Protein AF-A0A507DHE9-F1 (afdb_monomer)

Nearest PDB structures (foldseek):
  9j5g-assembly1_A  TM=7.422E-01  e=2.675E-01  Pyricularia oryzae
  7brn-assembly1_A  TM=7.111E-01  e=5.069E-01  Saccharomyces cerevisiae S288C
  3vh3-assembly1_B  TM=7.421E-01  e=7.231E-01  Saccharomyces cerevisiae S288C
  2zpn-assembly4_D  TM=7.283E-01  e=9.607E-01  Saccharomyces cerevisiae
  7lsw-assembly4_F  TM=7.585E-01  e=1.821E+00  Homo sapiens

Radius of gyration: 14.35 Å; Cα contacts (8 Å, |Δi|>4): 67; chains: 1; bounding box: 41×33×29 Å

Sequence (83 aa):
MEEVCTPAQYRASSSMKHTYSEKSRTLEAALHGILRNDLETLDFQRMARLHGIRILPETPISYLSINLSYPDNFLHLVIFLHS

Organism: NCBI:txid286115

InterPro domains:
  IPR048318 Autophagy protein ATG5, UblB domain [PF04106] (16-79)

pLDDT: mean 72.42, std 19.85, range [35.72, 96.44]

Secondary structure (DSSP, 8-state):
---------------------S-PPBHHHHHHHHHTTTTTT--HHHHEEETTEE--TTSBHHHHHHHS--TTS---EEE----

Solvent-accessible surface area (backbone atoms only — not comparable to full-atom values): 5623 Å² total; per-residue (Å²): 137,84,90,76,90,74,96,76,84,85,90,75,95,69,98,67,87,74,75,83,57,88,79,68,56,22,41,46,64,48,47,56,68,70,54,71,79,82,52,94,79,60,60,52,65,81,24,39,26,47,92,85,40,73,48,65,42,78,44,38,41,69,58,44,52,74,74,59,33,47,99,85,72,45,68,65,73,46,73,61,89,76,134

Structure (mmCIF, N/CA/C/O backbone):
data_AF-A0A507DHE9-F1
#
_entry.id   AF-A0A507DHE9-F1
#
loop_
_atom_site.group_PDB
_atom_site.id
_atom_site.type_symbol
_atom_site.label_atom_id
_atom_site.label_alt_id
_atom_site.label_comp_id
_atom_site.label_asym_id
_atom_site.label_entity_id
_atom_site.label_seq_id
_atom_site.pdbx_PDB_ins_code
_atom_site.Cartn_x
_atom_site.Cartn_y
_atom_site.Cartn_z
_atom_site.occupancy
_atom_site.B_iso_or_equiv
_atom_site.auth_seq_id
_atom_site.auth_comp_id
_atom_site.auth_asym_id
_atom_site.auth_atom_id
_atom_site.pdbx_PDB_model_num
ATOM 1 N N . MET A 1 1 ? 7.132 -16.015 12.959 1.00 35.72 1 MET A N 1
ATOM 2 C CA . MET A 1 1 ? 8.358 -15.307 12.549 1.00 35.72 1 MET A CA 1
ATOM 3 C C . MET A 1 1 ? 7.895 -14.279 11.534 1.00 35.72 1 MET A C 1
ATOM 5 O O . MET A 1 1 ? 7.503 -14.672 10.446 1.00 35.72 1 MET A O 1
ATOM 9 N N . GLU A 1 2 ? 7.714 -13.030 11.957 1.00 38.50 2 GLU A N 1
ATOM 10 C CA . GLU A 1 2 ? 7.156 -11.967 11.111 1.00 38.50 2 GLU A CA 1
ATOM 11 C C . GLU A 1 2 ? 8.317 -11.278 10.384 1.00 38.50 2 GLU A C 1
ATOM 13 O O . GLU A 1 2 ? 9.191 -10.700 11.027 1.00 38.50 2 GLU A O 1
ATOM 18 N N . GLU A 1 3 ? 8.375 -11.403 9.056 1.00 41.38 3 GLU A N 1
ATOM 19 C CA . GLU A 1 3 ? 9.359 -10.689 8.238 1.00 41.38 3 GLU A CA 1
ATOM 20 C C . GLU A 1 3 ? 8.945 -9.221 8.118 1.00 41.38 3 GLU A C 1
ATOM 22 O O . GLU A 1 3 ? 7.995 -8.870 7.420 1.00 41.38 3 GLU A O 1
ATOM 27 N N . VAL A 1 4 ? 9.669 -8.360 8.829 1.00 42.34 4 VAL A N 1
ATOM 28 C CA . VAL A 1 4 ? 9.577 -6.904 8.714 1.00 42.34 4 VAL A CA 1
ATOM 29 C C . VAL A 1 4 ? 10.728 -6.447 7.824 1.00 42.34 4 VAL A C 1
ATOM 31 O O . VAL A 1 4 ? 11.896 -6.605 8.176 1.00 42.34 4 VAL A O 1
ATOM 34 N N . CYS A 1 5 ? 10.410 -5.895 6.654 1.00 42.09 5 CYS A N 1
ATOM 35 C CA . CYS A 1 5 ? 11.416 -5.348 5.748 1.00 42.09 5 CYS A CA 1
ATOM 36 C C . CYS A 1 5 ? 11.930 -4.008 6.299 1.00 42.09 5 CYS A C 1
ATOM 38 O O . CYS A 1 5 ? 11.155 -3.065 6.461 1.00 42.09 5 CYS A O 1
ATOM 40 N N . THR A 1 6 ? 13.228 -3.920 6.603 1.00 51.78 6 THR A N 1
ATOM 41 C CA . THR A 1 6 ? 13.887 -2.679 7.033 1.00 51.78 6 THR A CA 1
ATOM 42 C C . THR A 1 6 ? 14.627 -2.023 5.860 1.00 51.78 6 THR A C 1
ATOM 44 O O . THR A 1 6 ? 15.2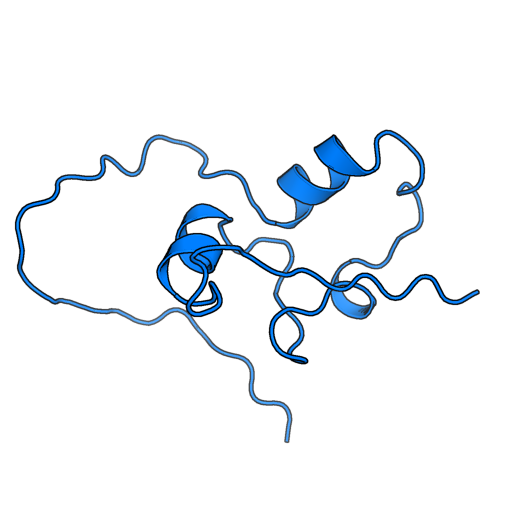30 -2.718 5.038 1.00 51.78 6 THR A O 1
ATOM 47 N N . PRO A 1 7 ? 14.615 -0.681 5.743 1.00 46.41 7 PRO A N 1
ATOM 48 C CA . PRO A 1 7 ? 15.189 0.003 4.593 1.00 46.41 7 PRO A CA 1
ATOM 49 C C . PRO A 1 7 ? 16.694 0.224 4.800 1.00 46.41 7 PRO A C 1
ATOM 51 O O . PRO A 1 7 ? 17.131 1.303 5.199 1.00 46.41 7 PRO A O 1
ATOM 54 N N . ALA A 1 8 ? 17.507 -0.796 4.522 1.00 52.56 8 ALA A N 1
ATOM 55 C CA . ALA A 1 8 ? 18.961 -0.665 4.485 1.00 52.56 8 ALA A CA 1
ATOM 56 C C . ALA A 1 8 ? 19.486 -0.715 3.037 1.00 52.56 8 ALA A C 1
ATOM 58 O O . ALA A 1 8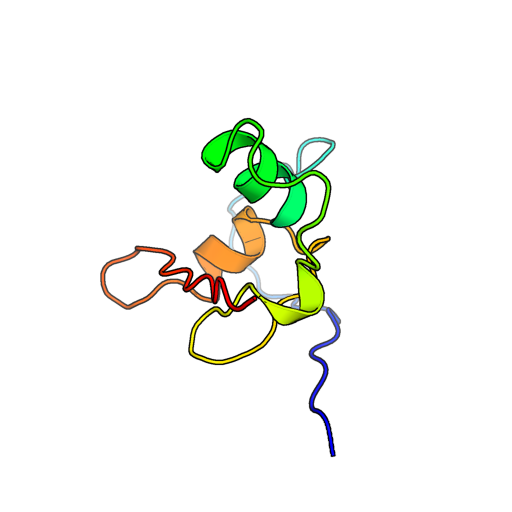 ? 19.584 -1.768 2.423 1.00 52.56 8 ALA A O 1
ATOM 59 N N . GLN A 1 9 ? 19.841 0.476 2.539 1.00 52.28 9 GLN A N 1
ATOM 60 C CA . GLN A 1 9 ? 20.927 0.768 1.591 1.00 52.28 9 GLN A CA 1
ATOM 61 C C . GLN A 1 9 ? 20.991 -0.033 0.275 1.00 52.28 9 GLN A C 1
ATOM 63 O O . GLN A 1 9 ? 21.644 -1.068 0.193 1.00 52.28 9 GLN A O 1
ATOM 68 N N . TYR A 1 10 ? 20.499 0.566 -0.816 1.00 50.12 10 TYR A N 1
ATOM 69 C CA . TYR A 1 10 ? 20.893 0.172 -2.173 1.00 50.12 10 TYR A CA 1
ATOM 70 C C . TYR A 1 10 ? 21.679 1.284 -2.870 1.00 50.12 10 TYR A C 1
ATOM 72 O O . TYR A 1 10 ? 21.156 2.330 -3.252 1.00 50.12 10 TYR A O 1
ATOM 80 N N . ARG A 1 11 ? 22.979 1.020 -3.034 1.00 55.41 11 ARG A N 1
ATOM 81 C CA . ARG A 1 11 ? 23.895 1.722 -3.933 1.00 55.41 11 ARG A CA 1
ATOM 82 C C . ARG A 1 11 ? 23.828 1.012 -5.286 1.00 55.41 11 ARG A C 1
ATOM 84 O O . ARG A 1 11 ? 24.451 -0.030 -5.452 1.00 55.41 11 ARG A O 1
ATOM 91 N N . ALA A 1 12 ? 23.096 1.573 -6.243 1.00 39.84 12 ALA A N 1
ATOM 92 C CA . ALA A 1 12 ? 23.187 1.172 -7.643 1.00 39.84 12 ALA A CA 1
ATOM 93 C C . ALA A 1 12 ? 23.168 2.415 -8.537 1.00 39.84 12 ALA A C 1
ATOM 95 O O . ALA A 1 12 ? 22.256 3.237 -8.503 1.00 39.84 12 ALA A O 1
ATOM 96 N N . SER A 1 13 ? 24.253 2.558 -9.287 1.00 47.75 13 SER A N 1
ATOM 97 C CA . SER A 1 13 ? 24.555 3.654 -10.192 1.00 47.75 13 SER A CA 1
ATOM 98 C C . SER A 1 13 ? 23.637 3.643 -11.416 1.00 47.75 13 SER A C 1
ATOM 100 O O . SER A 1 13 ? 23.762 2.778 -12.277 1.00 47.75 13 SER A O 1
ATOM 102 N N . SER A 1 14 ? 22.775 4.647 -11.548 1.00 39.34 14 SER A N 1
ATOM 103 C CA . SER A 1 14 ? 22.466 5.280 -12.834 1.00 39.34 14 SER A CA 1
ATOM 104 C C . SER A 1 14 ? 21.747 6.600 -12.610 1.00 39.34 14 SER A C 1
ATOM 106 O O . SER A 1 14 ? 20.902 6.751 -11.734 1.00 39.34 14 SER A O 1
ATOM 108 N N . SER A 1 15 ? 22.176 7.583 -13.386 1.00 42.47 15 SER A N 1
ATOM 109 C CA . SER A 1 15 ? 21.818 8.988 -13.299 1.00 42.47 15 SER A CA 1
ATOM 110 C C . SER A 1 15 ? 20.332 9.233 -13.588 1.00 42.47 15 SER A C 1
ATOM 112 O O . SER A 1 15 ? 19.964 9.635 -14.686 1.00 42.47 15 SER A O 1
ATOM 114 N N . MET A 1 16 ? 19.487 9.093 -12.572 1.00 41.75 16 MET A N 1
ATOM 115 C CA . MET A 1 16 ? 18.276 9.895 -12.431 1.00 41.75 16 MET A CA 1
ATOM 116 C C . MET A 1 16 ? 18.349 10.560 -11.065 1.00 41.75 16 MET A C 1
ATOM 118 O O . MET A 1 16 ? 18.094 9.946 -10.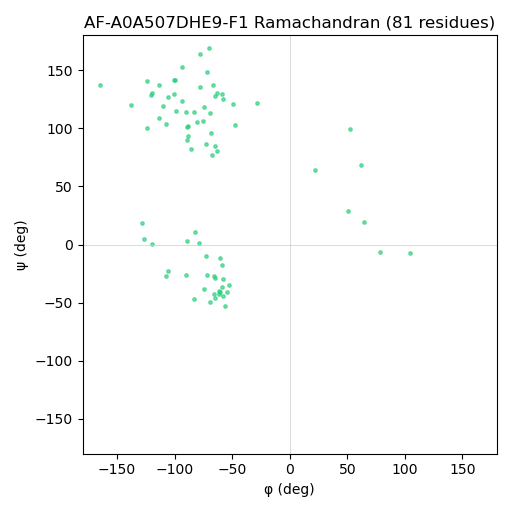032 1.00 41.75 16 MET A O 1
ATOM 122 N N . LYS A 1 17 ? 18.748 11.836 -11.057 1.00 43.38 17 LYS A N 1
ATOM 123 C CA . LYS A 1 17 ? 18.601 12.706 -9.890 1.00 43.38 17 LYS A CA 1
ATOM 124 C C . LYS A 1 17 ? 17.104 12.946 -9.676 1.00 43.38 17 LYS A C 1
ATOM 126 O O . LYS A 1 17 ? 16.593 14.003 -10.025 1.00 43.38 17 LYS A O 1
ATOM 131 N N . HIS A 1 18 ? 16.399 11.963 -9.121 1.00 45.41 18 HIS A N 1
ATOM 132 C CA . HIS A 1 18 ? 15.186 12.254 -8.376 1.00 45.41 18 HIS A CA 1
ATOM 133 C C . HIS A 1 18 ? 15.658 12.981 -7.125 1.00 45.41 18 HIS A C 1
ATOM 135 O O . HIS A 1 18 ? 16.138 12.378 -6.166 1.00 45.41 18 HIS A O 1
ATOM 141 N N . THR A 1 19 ? 15.610 14.306 -7.187 1.00 40.41 19 THR A N 1
ATOM 142 C CA . THR A 1 19 ? 15.548 15.149 -6.005 1.00 40.41 19 THR A CA 1
ATOM 143 C C . THR A 1 19 ? 14.461 14.561 -5.111 1.00 40.41 19 THR A C 1
ATOM 145 O O . THR A 1 19 ? 13.272 14.693 -5.394 1.00 40.41 19 THR A O 1
ATOM 148 N N . TYR A 1 20 ? 14.872 13.842 -4.062 1.00 48.06 20 TYR A N 1
ATOM 149 C CA . TYR A 1 20 ? 14.026 13.522 -2.919 1.00 48.06 20 TYR A CA 1
ATOM 150 C C . TYR A 1 20 ? 13.676 14.865 -2.276 1.00 48.06 20 TYR A C 1
ATOM 152 O O . TYR A 1 20 ? 14.361 15.350 -1.381 1.00 48.06 20 TYR A O 1
ATOM 160 N N . SER A 1 21 ? 12.687 15.536 -2.860 1.00 45.34 21 SER A N 1
ATOM 161 C CA . SER A 1 21 ? 12.145 16.783 -2.358 1.00 45.34 21 SER A CA 1
ATOM 162 C C . SER A 1 21 ? 11.456 16.492 -1.030 1.00 45.34 21 SER A C 1
ATOM 164 O O . SER A 1 21 ? 10.804 15.462 -0.849 1.00 45.34 21 SER A O 1
ATOM 166 N N . GLU A 1 22 ? 11.703 17.401 -0.100 1.00 51.19 22 GLU A N 1
ATOM 167 C CA . GLU A 1 22 ? 11.131 17.526 1.230 1.00 51.19 22 GLU A CA 1
ATOM 168 C C . GLU A 1 22 ? 9.700 16.960 1.327 1.00 51.19 22 GLU A C 1
ATOM 170 O O . GLU A 1 22 ? 8.787 17.383 0.623 1.00 51.19 22 GLU A O 1
ATOM 175 N N . LYS A 1 23 ? 9.523 15.991 2.236 1.00 60.03 23 LYS A N 1
ATOM 176 C CA . LYS A 1 23 ? 8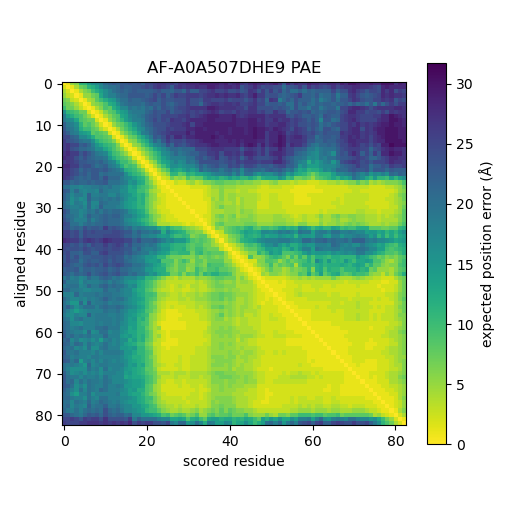.272 15.271 2.544 1.00 60.03 23 LYS A CA 1
ATOM 177 C C . LYS A 1 23 ? 7.685 14.471 1.376 1.00 60.03 23 LYS A C 1
ATOM 179 O O . LYS A 1 23 ? 6.572 14.718 0.914 1.00 60.03 23 LYS A O 1
ATOM 184 N N . SER A 1 24 ? 8.381 13.409 0.978 1.00 69.56 24 SER A N 1
ATOM 185 C CA . SER A 1 24 ? 7.762 12.311 0.229 1.00 69.56 24 SER A CA 1
ATOM 186 C C . SER A 1 24 ? 6.479 11.841 0.928 1.00 69.56 24 SER A C 1
ATOM 188 O O . SER A 1 24 ? 6.509 11.431 2.088 1.00 69.56 24 SER A O 1
ATOM 190 N N . ARG A 1 25 ? 5.349 11.925 0.214 1.00 87.81 25 ARG A N 1
ATOM 191 C CA . ARG A 1 25 ? 4.022 11.535 0.709 1.00 87.81 25 ARG A CA 1
ATOM 192 C C . ARG A 1 25 ? 4.034 10.068 1.151 1.00 87.81 25 ARG A C 1
ATOM 194 O O . ARG A 1 25 ? 4.409 9.192 0.368 1.00 87.81 25 ARG A O 1
ATOM 201 N N . THR A 1 26 ? 3.630 9.816 2.392 1.00 91.50 26 THR A N 1
ATOM 202 C CA . THR A 1 26 ? 3.542 8.471 2.979 1.00 91.50 26 THR A CA 1
ATOM 203 C C . THR A 1 26 ? 2.287 7.735 2.504 1.00 91.50 26 THR A C 1
ATOM 205 O O . THR A 1 26 ? 1.362 8.356 1.965 1.00 91.50 26 THR A O 1
ATOM 208 N N . LEU A 1 27 ? 2.247 6.413 2.692 1.00 88.88 27 LEU A N 1
ATOM 209 C CA . LEU A 1 27 ? 1.071 5.588 2.409 1.00 88.88 27 LEU A CA 1
ATOM 210 C C . LEU A 1 27 ? -0.150 6.064 3.204 1.00 88.88 27 LEU A C 1
ATOM 212 O O . LEU A 1 27 ? -1.224 6.233 2.632 1.00 88.88 27 LEU A O 1
ATOM 216 N N . GLU A 1 28 ? 0.036 6.368 4.485 1.00 86.81 28 GLU A N 1
ATOM 217 C CA . GLU A 1 28 ? -0.992 6.934 5.363 1.00 86.81 28 GLU A CA 1
ATOM 218 C C . GLU A 1 28 ? -1.578 8.234 4.797 1.00 86.81 28 GLU A C 1
ATOM 220 O O . GLU A 1 28 ? -2.784 8.345 4.581 1.00 86.81 28 GLU A O 1
ATOM 225 N N . ALA A 1 29 ? -0.723 9.201 4.448 1.00 86.94 29 ALA A N 1
ATOM 226 C CA . ALA A 1 29 ? -1.160 10.477 3.881 1.00 86.94 29 ALA A CA 1
ATOM 227 C C . ALA A 1 29 ? -1.821 10.316 2.497 1.00 86.94 29 ALA A C 1
ATOM 229 O O . ALA A 1 29 ? -2.639 11.143 2.068 1.00 86.94 29 ALA A O 1
ATOM 230 N N . ALA A 1 30 ? -1.453 9.279 1.745 1.00 87.62 30 ALA A N 1
ATOM 231 C CA . ALA A 1 30 ? -2.134 8.929 0.507 1.00 87.62 30 ALA A CA 1
ATOM 232 C C . ALA A 1 30 ? -3.540 8.403 0.764 1.00 87.62 30 ALA A C 1
ATOM 234 O O . ALA A 1 30 ? -4.493 8.923 0.180 1.00 87.62 30 ALA A O 1
ATOM 235 N N . LEU A 1 31 ? -3.670 7.457 1.687 1.00 84.50 31 LEU A N 1
ATOM 236 C CA . LEU A 1 31 ? -4.944 6.848 2.029 1.00 84.50 31 LEU A CA 1
ATOM 237 C C . LEU A 1 31 ? -5.911 7.835 2.678 1.00 84.50 31 LEU A C 1
ATOM 239 O O . LEU A 1 31 ? -7.060 7.894 2.249 1.00 84.50 31 LEU A O 1
ATOM 243 N N . HIS A 1 32 ? -5.446 8.687 3.597 1.00 83.00 32 HIS A N 1
ATOM 244 C CA . HIS A 1 32 ? -6.251 9.785 4.144 1.00 83.00 32 HIS A CA 1
ATOM 245 C C . HIS A 1 32 ? -6.821 10.699 3.057 1.00 83.00 32 HIS A C 1
ATOM 247 O O . HIS A 1 32 ? -7.985 11.089 3.120 1.00 83.00 32 HIS A O 1
ATOM 253 N N . GLY A 1 33 ? -6.032 11.009 2.023 1.00 83.38 33 GLY A N 1
ATOM 254 C CA . GLY A 1 33 ? -6.501 11.837 0.910 1.00 83.38 33 GLY A CA 1
ATOM 255 C C . GLY A 1 33 ? -7.505 11.139 -0.018 1.00 83.38 33 GLY A C 1
ATOM 256 O O . GLY A 1 33 ? -8.300 11.821 -0.666 1.00 83.38 33 GLY A O 1
ATOM 257 N N . ILE A 1 34 ? -7.466 9.806 -0.103 1.00 83.69 34 ILE A N 1
ATOM 258 C CA . ILE A 1 34 ? -8.370 9.003 -0.945 1.00 83.69 34 ILE A CA 1
ATOM 259 C C . ILE A 1 34 ? -9.695 8.753 -0.224 1.00 83.69 34 ILE A C 1
ATOM 261 O O . ILE A 1 34 ? -10.755 8.964 -0.803 1.00 83.69 34 ILE A O 1
ATOM 265 N N . LEU A 1 35 ? -9.627 8.350 1.042 1.00 80.06 35 LEU A N 1
ATOM 266 C CA . LEU A 1 35 ? -10.778 7.910 1.831 1.00 80.06 35 LEU A CA 1
ATOM 267 C C . LEU A 1 35 ? -11.481 9.057 2.579 1.00 80.06 35 LEU A C 1
ATOM 269 O O . LEU A 1 35 ? -12.415 8.794 3.324 1.00 80.06 35 LEU A O 1
ATOM 273 N N . ARG A 1 36 ? -11.025 10.310 2.395 1.00 66.94 36 ARG A N 1
ATOM 274 C CA . ARG A 1 36 ? -11.704 11.587 2.717 1.00 66.94 36 ARG A CA 1
ATOM 275 C C . ARG A 1 36 ? -12.823 11.489 3.779 1.00 66.94 36 ARG A C 1
ATOM 277 O O . ARG A 1 36 ? -13.966 11.798 3.457 1.00 66.94 36 ARG A O 1
ATOM 284 N N . ASN A 1 37 ? -12.475 11.136 5.021 1.00 58.88 37 ASN A N 1
ATOM 285 C CA . ASN A 1 37 ? -13.316 11.136 6.242 1.00 58.88 37 ASN A CA 1
ATOM 286 C C . ASN A 1 37 ? -13.828 9.783 6.781 1.00 58.88 37 ASN A C 1
ATOM 288 O O . ASN A 1 37 ? -14.280 9.766 7.920 1.00 58.88 37 ASN A O 1
ATOM 292 N N . ASP A 1 38 ? -13.657 8.647 6.100 1.00 59.12 38 ASP A N 1
ATOM 293 C CA . ASP A 1 38 ? -14.078 7.336 6.658 1.00 59.12 38 ASP A CA 1
ATOM 294 C C . ASP A 1 38 ? -13.045 6.709 7.629 1.00 59.12 38 ASP A C 1
ATOM 296 O O . ASP A 1 38 ? -13.137 5.544 8.006 1.00 59.12 38 ASP A O 1
ATOM 300 N N . LEU A 1 39 ? -12.021 7.474 8.025 1.00 57.56 39 LEU A N 1
ATOM 301 C CA . LEU A 1 39 ? -10.735 6.967 8.527 1.00 57.56 39 LEU A CA 1
ATOM 302 C C . LEU A 1 39 ? -10.363 7.367 9.953 1.00 57.56 39 LEU A C 1
ATOM 304 O O . LEU A 1 39 ? -9.290 6.974 10.401 1.00 57.56 39 LEU A O 1
ATOM 308 N N . GLU A 1 40 ? -11.188 8.121 10.683 1.00 58.34 40 GLU A N 1
ATOM 309 C CA . GLU A 1 40 ? -10.825 8.540 12.052 1.00 58.34 40 GLU A CA 1
ATOM 310 C C . GLU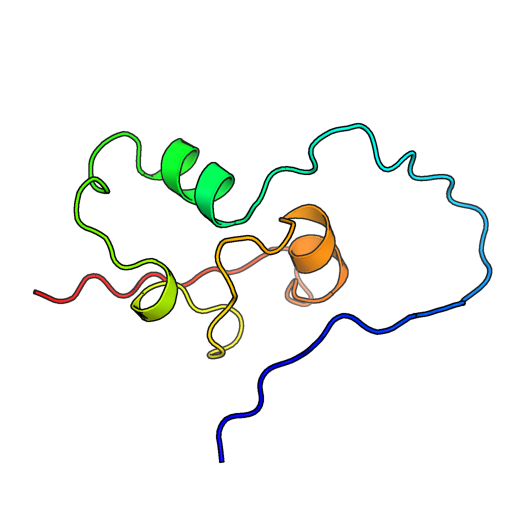 A 1 40 ? -10.597 7.351 13.012 1.00 58.34 40 GLU A C 1
ATOM 312 O O . GLU A 1 40 ? -10.051 7.524 14.097 1.00 58.34 40 GLU A O 1
ATOM 317 N N . THR A 1 41 ? -10.963 6.131 12.602 1.00 57.75 41 THR A N 1
ATOM 318 C CA . THR A 1 41 ? -10.854 4.895 13.393 1.00 57.75 41 THR A CA 1
ATOM 319 C C . THR A 1 41 ? -10.105 3.751 12.699 1.00 57.75 41 THR A C 1
ATOM 321 O O . THR A 1 41 ? -10.032 2.650 13.247 1.00 57.75 41 THR A O 1
ATOM 324 N N . LEU A 1 42 ? -9.542 3.966 11.506 1.00 64.81 42 LEU A N 1
ATOM 325 C CA . LEU A 1 42 ? -8.950 2.881 10.719 1.00 64.81 42 LEU A CA 1
ATOM 326 C C . LEU A 1 42 ? -7.507 2.591 11.176 1.00 64.81 42 LEU A C 1
ATOM 328 O O . LEU A 1 42 ? -6.601 3.404 11.007 1.00 64.81 42 LEU A O 1
ATOM 332 N N . ASP A 1 43 ? -7.285 1.398 11.737 1.00 71.38 43 ASP A N 1
ATOM 333 C CA . ASP A 1 43 ? -5.947 0.876 12.042 1.00 71.38 43 ASP A CA 1
ATOM 334 C C . ASP A 1 43 ? -5.241 0.478 10.733 1.00 71.38 43 ASP A C 1
ATOM 336 O O . ASP A 1 43 ? -5.294 -0.668 10.267 1.00 71.38 43 ASP A O 1
ATOM 340 N N . PHE A 1 44 ? -4.582 1.460 10.112 1.00 67.25 44 PHE A N 1
ATOM 341 C CA . PHE A 1 44 ? -3.887 1.306 8.834 1.00 67.25 44 PHE A CA 1
ATOM 342 C C . PHE A 1 44 ? -2.891 0.148 8.808 1.00 67.25 44 PHE A C 1
ATOM 344 O O . PHE A 1 44 ? -2.769 -0.518 7.776 1.00 67.25 44 PHE A O 1
ATOM 351 N N . GLN A 1 45 ? -2.211 -0.125 9.928 1.00 62.75 45 GLN A N 1
ATOM 352 C CA . GLN A 1 45 ? -1.239 -1.217 10.011 1.00 62.75 45 GLN A CA 1
ATOM 353 C C . GLN A 1 45 ? -1.896 -2.589 9.850 1.00 62.75 45 GLN A C 1
ATOM 355 O O . GLN A 1 45 ? -1.262 -3.537 9.373 1.00 62.75 45 GLN A O 1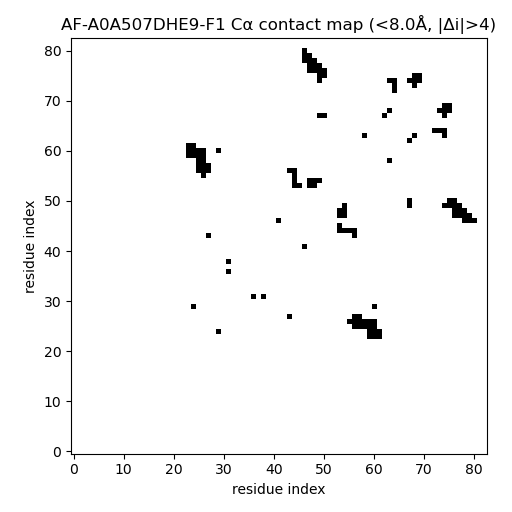
ATOM 360 N N . ARG A 1 46 ? -3.168 -2.724 10.235 1.00 67.06 46 ARG A N 1
ATOM 361 C CA . ARG A 1 46 ? -3.906 -3.986 10.113 1.00 67.06 46 ARG A CA 1
ATOM 362 C C . ARG A 1 46 ? -4.631 -4.138 8.783 1.00 67.06 46 ARG A C 1
ATOM 364 O O . ARG A 1 46 ? -4.848 -5.277 8.363 1.00 67.06 46 ARG A O 1
ATOM 371 N N . MET A 1 47 ? -4.985 -3.033 8.131 1.00 72.62 47 MET A N 1
ATOM 372 C CA . MET A 1 47 ? -6.018 -3.038 7.091 1.00 72.62 47 MET A CA 1
ATOM 373 C C . MET A 1 47 ? -5.483 -2.883 5.672 1.00 72.62 47 MET A C 1
ATOM 375 O O . MET A 1 47 ? -6.109 -3.395 4.747 1.00 72.62 47 MET A O 1
ATOM 379 N N . ALA A 1 48 ? -4.333 -2.240 5.477 1.00 82.19 48 ALA A N 1
ATOM 380 C CA . ALA A 1 48 ? -3.763 -2.042 4.150 1.00 82.19 48 ALA A CA 1
ATOM 381 C C . ALA A 1 48 ? -2.771 -3.161 3.794 1.00 82.19 48 ALA A C 1
ATOM 383 O O . ALA A 1 48 ? -1.786 -3.390 4.502 1.00 82.19 48 ALA A O 1
ATOM 384 N N . ARG A 1 49 ? -3.011 -3.849 2.670 1.00 88.44 49 ARG A N 1
ATOM 385 C CA . ARG A 1 49 ? -2.073 -4.827 2.106 1.00 88.44 49 ARG A CA 1
ATOM 386 C C . ARG A 1 49 ? -1.704 -4.506 0.666 1.00 88.44 49 ARG A C 1
ATOM 388 O O . ARG A 1 49 ? -2.557 -4.165 -0.149 1.00 88.44 49 ARG A O 1
ATOM 395 N N . LEU A 1 50 ? -0.432 -4.710 0.357 1.00 90.31 50 LEU A N 1
ATOM 396 C CA . LEU A 1 50 ? 0.144 -4.676 -0.986 1.00 90.31 50 LEU A CA 1
ATOM 397 C C . LEU A 1 50 ? 0.760 -6.041 -1.241 1.00 90.31 50 LEU A C 1
ATOM 399 O O . LEU A 1 50 ? 1.484 -6.529 -0.384 1.00 90.31 50 LEU A O 1
ATOM 403 N N . HIS A 1 51 ? 0.439 -6.697 -2.359 1.00 90.38 51 HIS A N 1
ATOM 404 C CA . HIS A 1 51 ? 0.920 -8.067 -2.638 1.00 90.38 51 HIS A CA 1
ATOM 405 C C . HIS A 1 51 ? 0.678 -9.072 -1.492 1.00 90.38 51 HIS A C 1
ATOM 407 O O . HIS A 1 51 ? 1.444 -10.007 -1.289 1.00 90.38 51 HIS A O 1
ATOM 413 N N . GLY A 1 52 ? -0.371 -8.867 -0.688 1.00 88.94 52 GLY A N 1
ATOM 414 C CA . GLY A 1 52 ? -0.681 -9.707 0.476 1.00 88.94 52 GLY A CA 1
ATOM 415 C C . GLY A 1 52 ? 0.154 -9.439 1.739 1.00 88.94 52 GLY A C 1
ATOM 416 O O . GLY A 1 52 ? -0.195 -9.972 2.800 1.00 88.94 52 GLY A O 1
ATOM 417 N N . ILE A 1 53 ? 1.176 -8.577 1.678 1.00 89.19 53 ILE A N 1
ATOM 418 C CA . ILE A 1 53 ? 1.992 -8.171 2.833 1.00 89.19 53 ILE A CA 1
ATOM 419 C C . ILE A 1 53 ? 1.463 -6.891 3.483 1.00 89.19 53 ILE A C 1
ATOM 421 O O . ILE A 1 53 ? 0.821 -6.059 2.836 1.00 89.19 53 ILE A O 1
ATOM 425 N N . ARG A 1 54 ? 1.729 -6.740 4.785 1.00 88.50 54 ARG A N 1
ATOM 426 C CA . ARG A 1 54 ? 1.454 -5.499 5.519 1.00 88.50 54 ARG A CA 1
ATOM 427 C C . ARG A 1 54 ? 2.539 -4.481 5.208 1.00 88.50 54 ARG A C 1
ATOM 429 O O . ARG A 1 54 ? 3.719 -4.820 5.223 1.00 88.50 54 ARG A O 1
ATOM 436 N N . ILE A 1 55 ? 2.130 -3.243 4.962 1.00 88.81 55 ILE A N 1
ATOM 437 C CA . ILE A 1 55 ? 3.044 -2.134 4.697 1.00 88.81 55 ILE A CA 1
ATOM 438 C C . ILE A 1 55 ? 2.944 -1.130 5.833 1.00 88.81 55 ILE A C 1
ATOM 440 O O . ILE A 1 55 ? 1.850 -0.806 6.293 1.00 88.81 55 ILE A O 1
ATOM 444 N N . LEU A 1 56 ? 4.098 -0.634 6.270 1.00 88.25 56 LEU A N 1
ATOM 445 C CA . LEU A 1 56 ? 4.166 0.407 7.282 1.00 88.25 56 LEU A CA 1
ATOM 446 C C . LEU A 1 56 ? 3.540 1.708 6.735 1.00 88.25 56 LEU A C 1
ATOM 448 O O . LEU A 1 56 ? 3.933 2.136 5.642 1.00 88.25 56 LEU A O 1
ATOM 452 N N . PRO A 1 57 ? 2.579 2.339 7.435 1.00 87.19 57 PRO A N 1
ATOM 453 C CA . PRO A 1 57 ? 1.874 3.531 6.952 1.00 87.19 57 PRO A CA 1
ATOM 454 C C . PRO A 1 57 ? 2.799 4.717 6.629 1.00 87.19 57 PRO 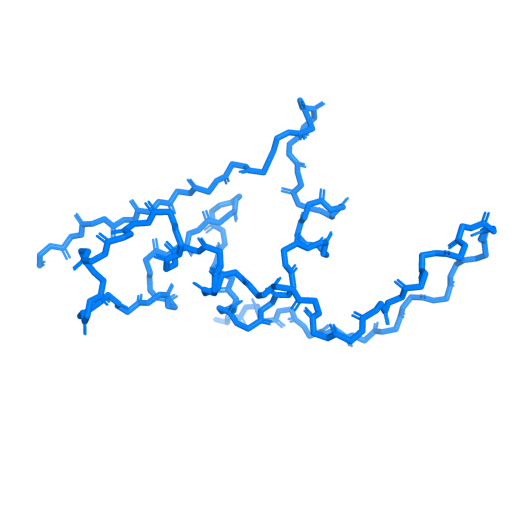A C 1
ATOM 456 O O . PRO A 1 57 ? 2.529 5.488 5.705 1.00 87.19 57 PRO A O 1
ATOM 459 N N . GLU A 1 58 ? 3.932 4.823 7.322 1.00 89.75 58 GLU A N 1
ATOM 460 C CA . GLU A 1 58 ? 4.979 5.823 7.106 1.00 89.75 58 GLU A CA 1
ATOM 461 C C . GLU A 1 58 ? 5.806 5.591 5.829 1.00 89.75 58 GLU A C 1
ATOM 463 O O . GLU A 1 58 ? 6.570 6.470 5.419 1.00 89.75 58 GLU A O 1
ATOM 468 N N . THR A 1 59 ? 5.653 4.438 5.166 1.00 90.50 59 THR A N 1
ATOM 469 C CA . THR A 1 59 ? 6.422 4.117 3.958 1.00 90.50 59 THR A CA 1
ATOM 470 C C . THR A 1 59 ? 6.095 5.115 2.839 1.00 90.50 59 THR A C 1
ATOM 472 O O . THR A 1 59 ? 4.918 5.328 2.532 1.00 90.50 59 THR A O 1
ATOM 475 N N . PRO A 1 60 ? 7.102 5.715 2.178 1.00 93.44 60 PRO A N 1
ATOM 476 C CA . PRO A 1 60 ? 6.882 6.603 1.039 1.00 93.44 60 PRO A CA 1
ATOM 477 C C . PRO A 1 60 ? 6.144 5.916 -0.118 1.00 93.44 60 PRO A C 1
ATOM 479 O O . PRO A 1 60 ? 6.589 4.881 -0.616 1.00 93.44 60 PRO A O 1
ATOM 482 N N . ILE A 1 61 ? 5.076 6.533 -0.635 1.00 91.25 61 ILE A N 1
ATOM 483 C CA . ILE A 1 61 ? 4.343 6.021 -1.811 1.00 91.25 61 ILE A CA 1
ATOM 484 C C . ILE A 1 61 ? 5.247 5.901 -3.036 1.00 91.25 61 ILE A C 1
ATOM 486 O O . ILE A 1 61 ? 5.104 4.962 -3.813 1.00 91.25 61 ILE A O 1
ATOM 490 N N . SER A 1 62 ? 6.190 6.828 -3.214 1.00 92.31 62 SER A N 1
ATOM 491 C CA . SER A 1 62 ? 7.145 6.779 -4.325 1.00 92.31 62 SER A CA 1
ATOM 492 C C . SER A 1 62 ? 7.999 5.512 -4.291 1.00 92.31 62 SER A C 1
ATOM 494 O O . SER A 1 62 ? 8.206 4.887 -5.326 1.00 92.31 62 SER A O 1
ATOM 496 N N . TYR A 1 63 ? 8.441 5.095 -3.102 1.00 92.25 63 TYR A N 1
ATOM 497 C CA . TYR A 1 63 ? 9.171 3.845 -2.926 1.00 92.25 63 TYR A CA 1
ATOM 498 C C . TYR A 1 63 ? 8.290 2.637 -3.267 1.00 92.25 63 TYR A C 1
ATOM 500 O O . TYR A 1 63 ? 8.715 1.765 -4.022 1.00 92.25 63 TYR A O 1
ATOM 508 N N . LEU A 1 64 ? 7.049 2.612 -2.772 1.00 92.38 64 LEU A N 1
ATOM 509 C CA . LEU A 1 64 ? 6.103 1.527 -3.055 1.00 92.38 64 LEU A CA 1
ATOM 510 C C . LEU A 1 64 ? 5.787 1.426 -4.555 1.00 92.38 64 LEU A C 1
ATOM 512 O O . LEU A 1 64 ? 5.798 0.334 -5.104 1.00 92.38 64 LEU A O 1
ATOM 516 N N . SER A 1 65 ? 5.587 2.557 -5.230 1.00 92.19 65 SER A N 1
ATOM 517 C CA . SER A 1 65 ? 5.325 2.616 -6.673 1.00 92.19 65 SER A CA 1
ATOM 518 C C . SER A 1 65 ? 6.478 2.043 -7.506 1.00 92.19 65 SER A C 1
ATOM 520 O O . SER A 1 65 ? 6.246 1.309 -8.462 1.00 92.19 65 SER A O 1
ATOM 522 N N . ILE A 1 66 ? 7.728 2.308 -7.120 1.00 93.81 66 ILE A N 1
ATOM 523 C CA . ILE A 1 66 ? 8.898 1.808 -7.856 1.00 93.81 66 ILE A CA 1
ATOM 524 C C . ILE A 1 66 ? 9.123 0.306 -7.622 1.00 93.81 66 ILE A C 1
ATOM 526 O O . ILE A 1 66 ? 9.513 -0.400 -8.546 1.00 93.81 66 ILE A O 1
ATOM 530 N N . ASN A 1 67 ? 8.904 -0.182 -6.397 1.00 94.12 67 ASN A N 1
ATOM 531 C CA . ASN A 1 67 ? 9.366 -1.517 -5.989 1.00 94.12 67 ASN A CA 1
ATOM 532 C C . ASN A 1 67 ? 8.253 -2.565 -5.883 1.00 94.12 67 ASN A C 1
ATOM 534 O O . ASN A 1 67 ? 8.533 -3.757 -5.935 1.00 94.12 67 ASN A O 1
ATOM 538 N N . LEU A 1 68 ? 7.007 -2.132 -5.692 1.00 93.94 68 LEU A N 1
ATOM 539 C CA . LEU A 1 68 ? 5.861 -2.993 -5.400 1.00 93.94 68 LEU A CA 1
ATOM 540 C C . LEU A 1 68 ? 4.682 -2.726 -6.343 1.00 93.94 68 LEU A C 1
ATOM 542 O O . LEU A 1 68 ? 3.556 -3.113 -6.039 1.00 93.94 68 LEU A O 1
ATOM 546 N N . SER A 1 69 ? 4.901 -2.093 -7.494 1.00 94.69 69 SER A N 1
ATOM 547 C CA . SER A 1 69 ? 3.884 -2.096 -8.550 1.00 94.69 69 SER A CA 1
ATOM 548 C C . SER A 1 69 ? 3.789 -3.475 -9.199 1.00 94.69 69 SER A C 1
ATOM 550 O O . SER A 1 69 ? 4.771 -4.215 -9.277 1.00 94.69 69 SER A O 1
ATOM 552 N N . TYR A 1 70 ? 2.592 -3.834 -9.656 1.00 94.25 70 TYR A N 1
ATOM 553 C CA . TYR A 1 70 ? 2.404 -5.006 -10.508 1.00 94.25 70 TYR A CA 1
ATOM 554 C C . TYR A 1 70 ? 3.000 -4.758 -11.910 1.00 94.25 70 TYR A C 1
ATOM 556 O O . TYR A 1 70 ? 3.338 -3.620 -12.245 1.00 94.25 70 TYR A O 1
ATOM 564 N N . PRO A 1 71 ? 3.121 -5.797 -12.764 1.00 95.94 71 PRO A N 1
ATOM 565 C CA . PRO A 1 71 ? 3.639 -5.651 -14.131 1.00 95.94 71 PRO A CA 1
ATOM 566 C C . PRO A 1 71 ? 2.853 -4.675 -15.021 1.00 95.94 71 PRO A C 1
ATOM 568 O O . PRO A 1 71 ? 3.359 -4.235 -16.049 1.00 95.94 71 PRO A O 1
ATOM 571 N N . ASP A 1 72 ? 1.624 -4.333 -14.636 1.00 96.44 72 ASP A N 1
ATOM 572 C CA . ASP A 1 72 ? 0.797 -3.314 -15.287 1.00 96.44 72 ASP A CA 1
ATOM 573 C C . ASP A 1 72 ? 1.178 -1.872 -14.896 1.00 96.44 72 ASP A C 1
ATOM 575 O O . ASP A 1 72 ? 0.584 -0.921 -15.402 1.00 96.44 72 ASP A O 1
ATOM 579 N N . ASN A 1 73 ? 2.199 -1.702 -14.049 1.00 92.75 73 ASN A N 1
ATOM 580 C CA . ASN A 1 73 ? 2.663 -0.440 -13.468 1.00 92.75 73 ASN A CA 1
ATOM 581 C C . ASN A 1 73 ? 1.645 0.240 -12.539 1.00 92.75 73 ASN A C 1
ATOM 583 O O . ASN A 1 73 ? 1.770 1.434 -12.256 1.00 92.75 73 ASN A O 1
ATOM 587 N N . PHE A 1 74 ? 0.660 -0.509 -12.036 1.00 94.81 74 PHE A N 1
ATOM 588 C CA . PHE A 1 74 ? -0.250 -0.031 -11.005 1.00 94.81 74 PHE A CA 1
ATOM 589 C C . PHE A 1 74 ? 0.154 -0.550 -9.626 1.00 94.81 74 PHE A C 1
ATOM 591 O O . PHE A 1 74 ? 0.554 -1.702 -9.430 1.00 94.81 74 PHE A O 1
ATOM 598 N N . LEU A 1 75 ? 0.000 0.327 -8.637 1.00 93.06 75 LEU A N 1
ATOM 599 C CA . LEU A 1 75 ? 0.164 -0.007 -7.232 1.00 93.06 75 LEU A CA 1
ATOM 600 C C . LEU A 1 75 ? -1.183 -0.492 -6.680 1.00 93.06 75 LEU A C 1
ATOM 602 O O . LEU A 1 75 ? -2.022 0.308 -6.264 1.00 93.06 75 LEU A O 1
ATOM 606 N N . HIS A 1 76 ? -1.404 -1.806 -6.707 1.00 92.81 76 HIS A N 1
ATOM 607 C CA . HIS A 1 76 ? -2.655 -2.417 -6.247 1.00 92.81 76 HIS A CA 1
ATOM 608 C C . HIS A 1 76 ? -2.671 -2.549 -4.725 1.00 92.81 76 HIS A C 1
ATOM 610 O O . HIS A 1 76 ? -2.013 -3.418 -4.150 1.00 92.81 76 HIS A O 1
ATOM 616 N N . LEU A 1 77 ? -3.446 -1.683 -4.076 1.00 89.94 77 LEU A N 1
ATOM 617 C CA . LEU A 1 77 ? -3.667 -1.697 -2.636 1.00 89.94 77 LEU A CA 1
ATOM 618 C C . LEU A 1 77 ? -5.013 -2.351 -2.311 1.00 89.94 77 LEU A C 1
ATOM 620 O O . LEU A 1 77 ? -6.049 -1.949 -2.838 1.00 89.94 77 LEU A O 1
ATOM 624 N N . VAL A 1 78 ? -5.002 -3.315 -1.394 1.00 88.62 78 VAL A N 1
ATOM 625 C CA . VAL A 1 78 ? -6.211 -3.948 -0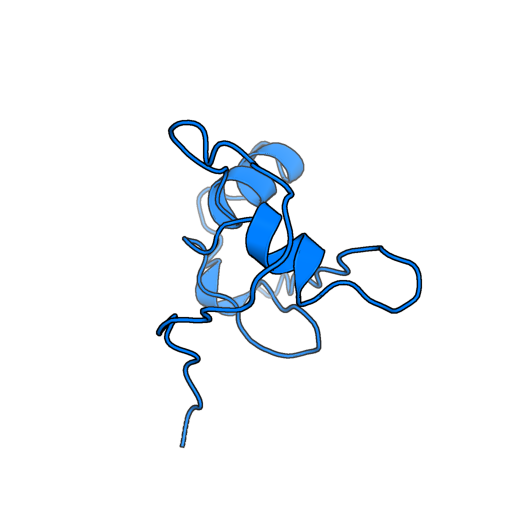.860 1.00 88.62 78 VAL A CA 1
ATOM 626 C C . VAL A 1 78 ? -6.445 -3.438 0.555 1.00 88.62 78 VAL A C 1
ATOM 628 O O . VAL A 1 78 ? -5.552 -3.519 1.401 1.00 88.62 78 VAL A O 1
ATOM 631 N N . ILE A 1 79 ? -7.646 -2.924 0.811 1.00 84.44 79 ILE A N 1
ATOM 632 C CA . ILE A 1 79 ? -8.060 -2.427 2.124 1.00 84.44 79 ILE A CA 1
ATOM 633 C C . ILE A 1 79 ? -9.108 -3.382 2.684 1.00 84.44 79 ILE A C 1
ATOM 635 O O . ILE A 1 79 ? -10.170 -3.570 2.093 1.00 84.44 79 ILE A O 1
ATOM 639 N N . PHE A 1 80 ? -8.805 -3.994 3.823 1.00 80.75 80 PHE A N 1
ATOM 640 C CA . PHE A 1 80 ? -9.737 -4.866 4.529 1.00 80.75 80 PHE A CA 1
ATOM 641 C C . PHE A 1 80 ? -10.575 -4.029 5.481 1.00 80.75 80 PHE A C 1
ATOM 643 O O . PHE A 1 80 ? -10.086 -3.674 6.543 1.00 80.75 80 PHE A O 1
ATOM 650 N N . LEU A 1 81 ? -11.819 -3.731 5.111 1.00 72.12 81 LEU A N 1
ATOM 651 C CA . LEU A 1 81 ? -12.805 -3.094 5.983 1.00 72.12 81 LEU A CA 1
ATOM 652 C C . LEU A 1 81 ? -13.569 -4.197 6.728 1.00 72.12 81 LEU A C 1
ATOM 654 O O . LEU A 1 81 ? -14.551 -4.716 6.208 1.00 72.12 81 LEU A O 1
ATOM 658 N N . HIS A 1 82 ? -13.101 -4.615 7.903 1.00 62.88 82 HIS A N 1
ATOM 659 C CA . HIS A 1 82 ? -13.862 -5.533 8.757 1.00 62.88 82 HIS A CA 1
ATOM 660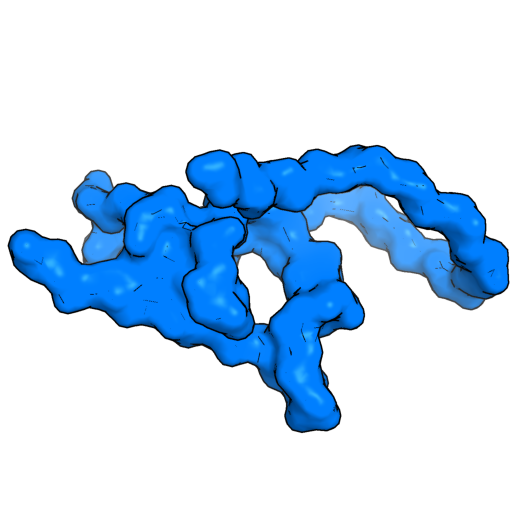 C C . HIS A 1 82 ? -14.168 -4.884 10.109 1.00 62.88 82 HIS A C 1
ATOM 662 O O . HIS A 1 82 ? -13.271 -4.303 10.720 1.00 62.88 82 HIS A O 1
ATOM 668 N N . SER A 1 83 ? -15.451 -4.971 10.489 1.00 47.66 83 SER A N 1
ATOM 669 C CA . SER A 1 83 ? -16.071 -4.559 11.759 1.00 47.66 83 SER A CA 1
ATOM 670 C C . SER A 1 83 ? -15.498 -5.244 12.992 1.00 47.66 83 SER A C 1
ATOM 672 O O . SER A 1 83 ? -15.060 -6.411 12.869 1.00 47.66 83 SER A O 1
#

Foldseek 3Di:
DDDDDDDDDDDDDDDDPPPPPDDQDFQLNVVCVVVVPPPPPDPQQPFKDQPNDGDDRRHHPVVCLVPRADPVSDGDIGGDDDD

Mean predicted aligned error: 12.19 Å